Protein AF-A0A315AVF6-F1 (afdb_monomer)

Solvent-accessible surface area (backbone atoms only — not comparable to full-atom values): 4809 Å² total; per-residue (Å²): 135,90,83,84,87,82,91,80,91,70,59,68,71,57,48,52,53,43,50,54,51,16,63,76,67,77,48,49,58,66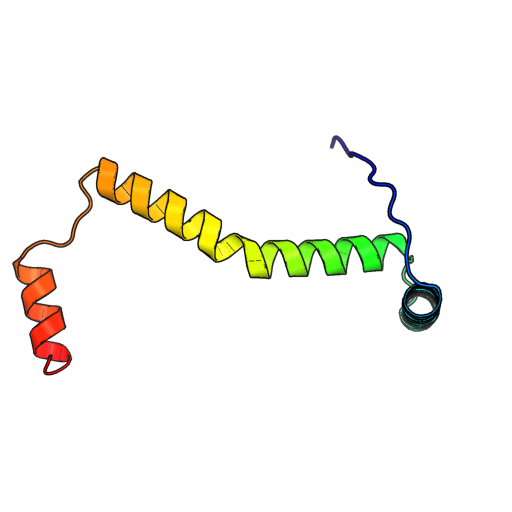,56,54,53,50,53,53,50,51,54,50,50,58,71,63,43,51,62,62,51,49,52,56,49,52,50,52,36,55,75,71,63,68,64,82,50,73,67,57,52,52,53,51,36,70,71,67,82,101

Nearest PDB structures (foldseek):
  7vp2-assembly1_B  TM=5.929E-01  e=6.312E+00  Arabidopsis thaliana
  3h87-assembly1_C  TM=5.693E-01  e=6.808E+00  Mycobacterium tuberculosis H37Rv

Mean predicted aligned error: 6.24 Å

Structure (mmCIF, N/CA/C/O backbone):
data_AF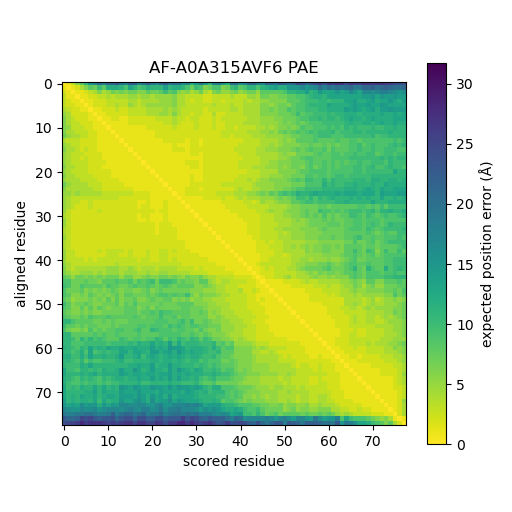-A0A315AVF6-F1
#
_entry.id   AF-A0A315AVF6-F1
#
loop_
_atom_site.group_PDB
_atom_site.id
_atom_site.type_symbol
_atom_site.label_atom_id
_atom_site.label_alt_id
_atom_site.label_comp_id
_atom_site.label_asym_id
_atom_site.label_entity_id
_atom_site.label_seq_id
_atom_site.pdbx_PDB_ins_code
_atom_site.Cartn_x
_atom_site.Cartn_y
_atom_site.Cartn_z
_atom_site.occupancy
_atom_site.B_iso_or_equiv
_atom_site.auth_seq_id
_atom_site.auth_comp_id
_atom_site.auth_asym_id
_atom_site.auth_atom_id
_atom_site.pdbx_PDB_model_num
ATOM 1 N N . MET A 1 1 ? 11.849 17.869 2.351 1.00 58.53 1 MET A N 1
ATOM 2 C CA . MET A 1 1 ? 11.275 16.535 2.634 1.00 58.53 1 MET A CA 1
ATOM 3 C C . MET A 1 1 ? 12.408 15.618 3.051 1.00 58.53 1 MET A C 1
ATOM 5 O O . MET A 1 1 ? 13.449 15.657 2.406 1.00 58.53 1 MET A O 1
ATOM 9 N N . THR A 1 2 ? 12.256 14.862 4.135 1.00 88.38 2 THR A N 1
ATOM 10 C CA . THR A 1 2 ? 13.258 13.875 4.556 1.00 88.38 2 THR A CA 1
ATOM 11 C C . THR A 1 2 ? 12.937 12.531 3.905 1.00 88.38 2 THR A C 1
ATOM 13 O O . THR A 1 2 ? 11.788 12.100 3.903 1.00 88.38 2 THR A O 1
ATOM 16 N N . ALA A 1 3 ? 13.941 11.886 3.316 1.00 88.38 3 ALA A N 1
ATOM 17 C CA . ALA A 1 3 ? 13.817 10.553 2.731 1.00 88.38 3 ALA A CA 1
ATOM 18 C C . ALA A 1 3 ? 14.640 9.555 3.553 1.00 88.38 3 ALA A C 1
ATOM 20 O O . ALA A 1 3 ? 15.656 9.922 4.147 1.00 88.38 3 ALA A O 1
ATOM 21 N N . 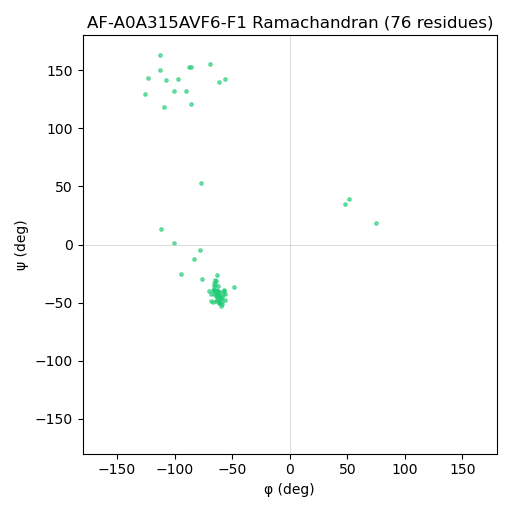ARG A 1 4 ? 14.205 8.293 3.587 1.00 94.19 4 ARG A N 1
ATOM 22 C CA . ARG A 1 4 ? 14.973 7.177 4.153 1.00 94.19 4 ARG A CA 1
ATOM 23 C C . ARG A 1 4 ? 15.153 6.095 3.096 1.00 94.19 4 ARG A C 1
ATOM 25 O O . ARG A 1 4 ? 14.242 5.851 2.311 1.00 94.19 4 ARG A O 1
ATOM 32 N N . THR A 1 5 ? 16.318 5.456 3.094 1.00 93.56 5 THR A N 1
ATOM 33 C CA . THR A 1 5 ? 16.666 4.411 2.124 1.00 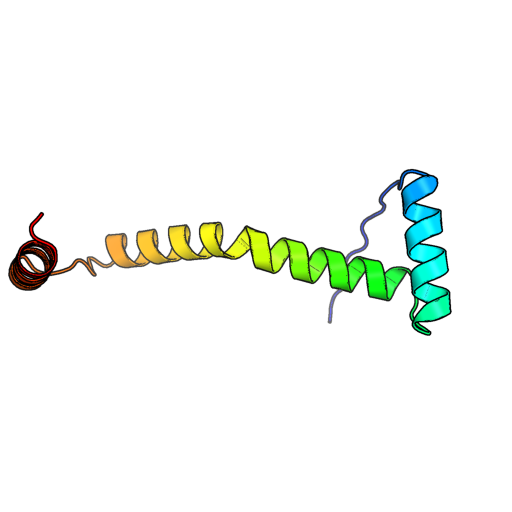93.56 5 THR A CA 1
ATOM 34 C C . THR A 1 5 ? 16.491 3.036 2.747 1.00 93.56 5 THR A C 1
ATOM 36 O O . THR A 1 5 ? 16.999 2.779 3.837 1.00 93.56 5 THR A O 1
ATOM 39 N N . ILE A 1 6 ? 15.823 2.144 2.021 1.00 93.12 6 ILE A N 1
ATOM 40 C CA . ILE A 1 6 ? 15.803 0.708 2.300 1.00 93.12 6 ILE A CA 1
ATOM 41 C C . ILE A 1 6 ? 16.642 -0.008 1.238 1.00 93.12 6 ILE A C 1
ATOM 43 O O . ILE A 1 6 ? 16.629 0.385 0.072 1.00 93.12 6 ILE A O 1
ATOM 47 N N . ASN A 1 7 ? 17.390 -1.038 1.633 1.00 94.31 7 ASN A N 1
ATOM 48 C CA . ASN A 1 7 ? 18.127 -1.889 0.702 1.00 94.31 7 ASN A CA 1
ATOM 49 C C . ASN A 1 7 ? 17.442 -3.257 0.661 1.00 94.31 7 ASN A C 1
ATOM 51 O O . ASN A 1 7 ? 17.319 -3.913 1.694 1.00 94.31 7 ASN A O 1
ATOM 55 N N . VAL A 1 8 ? 16.945 -3.649 -0.511 1.00 92.31 8 VAL A N 1
ATOM 56 C CA . VAL A 1 8 ? 16.138 -4.861 -0.691 1.00 92.31 8 VAL A CA 1
ATOM 57 C C . VAL A 1 8 ? 16.780 -5.716 -1.770 1.00 92.31 8 VAL A C 1
ATOM 59 O O . VAL A 1 8 ? 17.065 -5.237 -2.868 1.00 92.31 8 VAL A O 1
ATOM 62 N N . ARG A 1 9 ? 16.991 -6.999 -1.469 1.00 96.31 9 ARG A N 1
ATOM 63 C CA . ARG A 1 9 ? 17.459 -7.971 -2.456 1.00 96.31 9 ARG A CA 1
ATOM 64 C C . ARG A 1 9 ? 16.261 -8.535 -3.210 1.00 96.31 9 ARG A C 1
ATOM 66 O O . ARG A 1 9 ? 15.379 -9.126 -2.597 1.00 96.31 9 ARG A O 1
ATOM 73 N N . LEU A 1 10 ? 16.246 -8.361 -4.526 1.00 95.50 10 LEU A N 1
ATOM 74 C CA . LEU A 1 10 ? 15.184 -8.875 -5.388 1.00 95.50 10 LEU A CA 1
ATOM 75 C C . LEU A 1 10 ? 15.604 -10.212 -6.015 1.00 95.50 10 LEU A C 1
ATOM 77 O O . LEU A 1 10 ? 16.771 -10.352 -6.392 1.00 95.50 10 LEU A O 1
ATOM 81 N N . PRO A 1 11 ? 14.681 -11.179 -6.168 1.00 98.12 11 PRO A N 1
ATOM 82 C CA . PRO A 1 11 ? 14.891 -12.311 -7.062 1.00 98.12 11 PRO A CA 1
ATOM 83 C C . PRO A 1 11 ? 15.184 -11.822 -8.487 1.00 98.12 11 PRO A C 1
ATOM 85 O O . PRO A 1 11 ? 14.567 -10.862 -8.950 1.00 98.12 11 PRO A O 1
ATOM 88 N N . GLU A 1 12 ? 16.085 -12.501 -9.197 1.00 98.00 12 GLU A N 1
ATOM 89 C CA . GLU A 1 12 ? 16.525 -12.102 -10.544 1.00 98.00 12 GLU A CA 1
ATOM 90 C C . GLU A 1 12 ? 15.354 -11.972 -11.530 1.00 98.00 12 GLU A C 1
ATOM 92 O O . GLU A 1 12 ? 15.245 -10.982 -12.249 1.00 98.00 12 GLU A O 1
ATOM 97 N N . ALA A 1 13 ? 14.409 -12.916 -11.490 1.00 98.31 13 ALA A N 1
ATOM 98 C CA . ALA A 1 13 ? 13.214 -12.875 -12.328 1.00 98.31 13 ALA A CA 1
ATOM 99 C C . ALA A 1 13 ? 12.385 -11.594 -12.117 1.00 98.31 13 ALA A C 1
ATOM 101 O O . ALA A 1 13 ? 11.945 -10.978 -13.087 1.00 98.31 13 ALA A O 1
ATOM 102 N N . LEU A 1 14 ? 12.207 -11.163 -10.863 1.00 97.31 14 LEU A N 1
ATOM 103 C CA . LEU A 1 14 ? 11.465 -9.942 -10.543 1.00 97.31 14 LEU A CA 1
ATOM 104 C C . LEU A 1 14 ? 12.237 -8.691 -10.978 1.00 97.31 14 LEU A C 1
ATOM 106 O O . LEU A 1 14 ? 11.642 -7.755 -11.508 1.00 97.31 14 LEU A O 1
ATOM 110 N N . TYR A 1 15 ? 13.560 -8.680 -10.790 1.00 97.44 15 TYR A N 1
ATOM 111 C CA . TYR A 1 15 ? 14.407 -7.584 -11.260 1.00 97.44 15 TYR A CA 1
ATOM 112 C C . TYR A 1 15 ? 14.247 -7.364 -12.770 1.00 97.44 15 TYR A C 1
ATOM 114 O O . TYR A 1 15 ? 14.003 -6.236 -13.201 1.00 97.44 15 TYR A O 1
ATOM 122 N N . ASN A 1 16 ? 14.303 -8.446 -13.551 1.00 98.06 16 ASN A N 1
ATOM 123 C CA . ASN A 1 16 ? 14.173 -8.390 -15.007 1.00 98.06 16 ASN A CA 1
ATOM 124 C C . ASN A 1 16 ? 12.786 -7.886 -15.439 1.00 98.06 16 ASN A C 1
ATOM 126 O O . ASN A 1 16 ? 12.690 -7.054 -16.336 1.00 98.06 16 ASN A O 1
ATOM 130 N N . GLN A 1 17 ? 11.712 -8.310 -14.763 1.00 97.81 17 GLN A N 1
ATOM 131 C CA . GLN A 1 17 ? 10.360 -7.797 -15.032 1.00 97.81 17 GLN A CA 1
ATOM 132 C C . GLN A 1 17 ? 10.249 -6.285 -14.783 1.00 97.81 17 GLN A C 1
ATOM 134 O O . GLN A 1 17 ? 9.675 -5.563 -15.598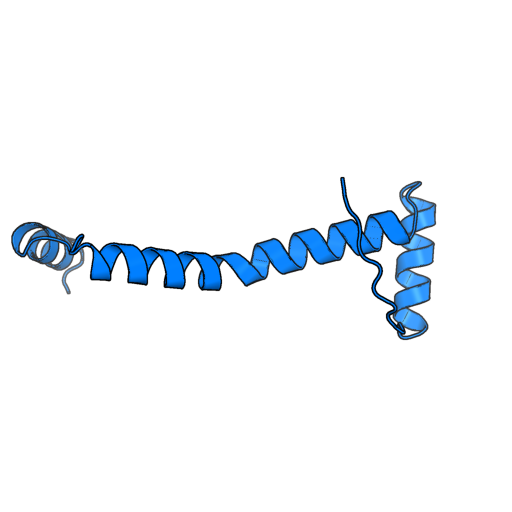 1.00 97.81 17 GLN A O 1
ATOM 139 N N . ILE A 1 18 ? 10.825 -5.792 -13.680 1.00 97.19 18 ILE A N 1
ATOM 140 C CA . ILE A 1 18 ? 10.842 -4.355 -13.366 1.00 97.19 18 ILE A CA 1
ATOM 141 C C . ILE A 1 18 ? 11.673 -3.587 -14.399 1.00 97.19 18 ILE A C 1
ATOM 143 O O . ILE A 1 18 ? 11.304 -2.476 -14.779 1.00 97.19 18 ILE A O 1
ATOM 147 N N . GLU A 1 19 ? 12.792 -4.152 -14.853 1.00 97.62 19 GLU A N 1
ATOM 148 C CA . GLU A 1 19 ? 13.635 -3.526 -15.868 1.00 97.62 19 GLU A CA 1
ATOM 149 C C . GLU A 1 19 ? 12.906 -3.362 -17.207 1.00 97.62 19 GLU A C 1
ATOM 151 O O . GLU A 1 19 ? 12.915 -2.267 -17.774 1.00 97.62 19 GLU A O 1
ATOM 156 N N . GLU A 1 20 ? 12.240 -4.410 -17.688 1.00 98.12 20 GLU A N 1
ATOM 157 C CA . GLU A 1 20 ? 11.478 -4.353 -18.937 1.00 98.12 20 GLU A CA 1
ATOM 158 C C . GLU A 1 20 ? 10.299 -3.379 -18.836 1.00 98.12 20 GLU A C 1
ATOM 160 O O . GLU A 1 20 ? 10.095 -2.548 -19.726 1.00 98.12 20 GLU A O 1
ATOM 165 N N . LEU A 1 21 ? 9.580 -3.385 -17.708 1.00 98.00 21 LEU A N 1
ATOM 166 C CA . LEU A 1 21 ? 8.492 -2.438 -17.469 1.00 98.00 21 LEU A CA 1
ATOM 167 C C . LEU A 1 21 ? 8.993 -0.986 -17.420 1.00 98.00 21 LEU A C 1
ATOM 169 O O . LEU A 1 21 ? 8.356 -0.088 -17.975 1.00 98.00 21 LEU A O 1
ATOM 173 N N . ALA A 1 22 ? 10.146 -0.744 -16.794 1.00 98.19 22 ALA A N 1
ATOM 174 C CA . ALA A 1 22 ? 10.771 0.576 -16.736 1.00 98.19 22 ALA A CA 1
ATOM 175 C C . ALA A 1 22 ? 11.093 1.108 -18.141 1.00 98.19 22 ALA A C 1
ATOM 177 O O . ALA A 1 22 ? 10.749 2.250 -18.456 1.00 98.19 22 ALA A O 1
ATOM 178 N N . LYS A 1 23 ? 11.684 0.264 -19.001 1.00 97.88 23 LYS A N 1
ATOM 179 C CA . LYS A 1 23 ? 11.976 0.603 -20.405 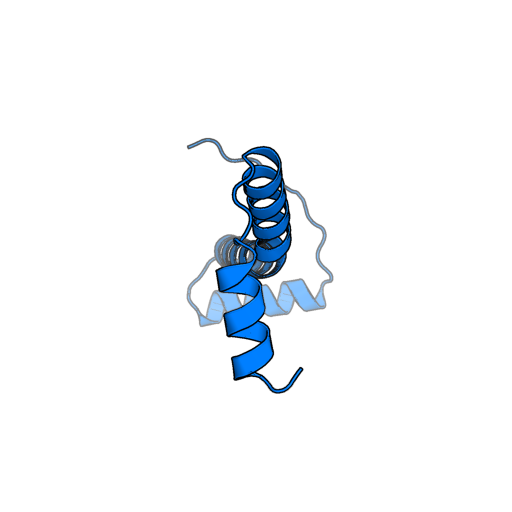1.00 97.88 23 LYS A CA 1
ATOM 180 C C . LYS A 1 23 ? 10.696 0.918 -21.179 1.00 97.88 23 LYS A C 1
ATOM 182 O O . LYS A 1 23 ? 10.613 1.972 -21.804 1.00 97.88 23 LYS A O 1
ATOM 187 N N . ALA A 1 24 ? 9.692 0.044 -21.092 1.00 98.31 24 ALA A N 1
ATOM 188 C CA . ALA A 1 24 ? 8.440 0.179 -21.837 1.00 98.31 24 ALA A CA 1
ATOM 189 C C . ALA A 1 24 ? 7.619 1.417 -21.434 1.00 98.31 24 ALA A C 1
ATOM 191 O O . ALA A 1 24 ? 6.909 1.986 -22.260 1.00 98.31 24 ALA A O 1
ATOM 192 N N . THR A 1 25 ? 7.720 1.851 -20.175 1.00 97.19 25 THR A N 1
ATOM 193 C CA . THR A 1 25 ? 6.942 2.981 -19.631 1.00 97.19 25 THR A CA 1
ATOM 194 C C . THR A 1 25 ? 7.727 4.293 -19.550 1.00 97.19 25 THR A C 1
ATOM 196 O O . THR A 1 25 ? 7.189 5.294 -19.074 1.00 97.19 25 THR A O 1
ATOM 199 N N . ALA A 1 26 ? 8.991 4.307 -19.993 1.00 97.12 26 ALA A N 1
ATOM 200 C CA . ALA A 1 26 ? 9.920 5.429 -19.817 1.00 97.12 26 ALA A CA 1
ATOM 201 C C . ALA A 1 26 ? 10.017 5.907 -18.349 1.00 97.12 26 ALA A C 1
ATOM 203 O O . ALA A 1 26 ? 10.082 7.105 -18.055 1.00 97.12 26 ALA A O 1
ATOM 204 N N . ARG A 1 27 ? 10.007 4.956 -17.406 1.00 97.44 27 ARG A N 1
ATOM 205 C CA . ARG A 1 27 ? 10.136 5.203 -15.962 1.00 97.44 27 ARG A CA 1
ATOM 206 C C . ARG A 1 27 ? 11.442 4.639 -15.425 1.00 97.44 27 ARG A C 1
ATOM 208 O O . ARG A 1 27 ? 12.097 3.809 -16.044 1.00 97.44 27 ARG A O 1
ATOM 215 N N . THR A 1 28 ? 11.834 5.087 -14.236 1.00 97.81 28 THR A N 1
ATOM 216 C CA . THR A 1 28 ? 12.967 4.490 -13.522 1.00 97.81 28 THR A CA 1
ATOM 217 C C . THR A 1 28 ? 12.499 3.286 -12.707 1.00 97.81 28 THR A C 1
ATOM 219 O O . THR A 1 28 ? 11.361 3.240 -12.242 1.00 97.81 28 THR A O 1
ATOM 222 N N . LYS A 1 29 ? 13.397 2.326 -12.461 1.00 95.44 29 LYS A N 1
ATOM 223 C CA . LYS A 1 29 ? 13.113 1.192 -11.565 1.00 95.44 29 LYS A CA 1
ATOM 224 C C . LYS A 1 29 ? 12.707 1.663 -10.164 1.00 95.44 29 LYS A C 1
ATOM 226 O O . LYS A 1 29 ? 11.783 1.115 -9.578 1.00 95.44 29 LYS A O 1
ATOM 231 N N . SER A 1 30 ? 13.357 2.716 -9.660 1.00 94.81 30 SER A N 1
ATOM 232 C CA . SER A 1 30 ? 13.020 3.322 -8.368 1.00 94.81 30 SER A CA 1
ATOM 233 C C . SER A 1 30 ? 11.617 3.919 -8.355 1.00 94.81 30 SER A C 1
ATOM 235 O O . SER A 1 30 ? 10.920 3.767 -7.362 1.00 94.81 30 SER A O 1
ATOM 237 N N . PHE A 1 31 ? 11.185 4.560 -9.447 1.00 96.44 31 PHE A N 1
ATOM 238 C CA . PHE A 1 31 ? 9.818 5.065 -9.563 1.00 96.44 31 PHE A CA 1
ATOM 239 C C . PHE A 1 31 ? 8.806 3.920 -9.467 1.00 96.44 31 PHE A C 1
ATOM 241 O O . PHE A 1 31 ? 7.905 3.991 -8.643 1.00 96.44 31 PHE A O 1
ATOM 248 N N . LEU A 1 32 ? 8.997 2.847 -10.243 1.00 96.75 32 LEU A N 1
ATOM 249 C CA . LEU A 1 32 ? 8.098 1.687 -10.220 1.00 96.75 32 LEU A CA 1
ATOM 250 C C . LEU A 1 32 ? 8.079 0.988 -8.856 1.00 96.75 32 LEU A C 1
ATOM 252 O O . LEU A 1 32 ? 7.019 0.596 -8.383 1.00 96.75 32 LEU A O 1
ATOM 256 N N . ALA A 1 33 ? 9.238 0.857 -8.205 1.00 94.56 33 ALA A N 1
ATOM 257 C CA . ALA A 1 33 ? 9.323 0.279 -6.869 1.00 94.56 33 ALA A CA 1
ATOM 258 C C . ALA A 1 33 ? 8.581 1.131 -5.828 1.00 94.56 33 ALA A C 1
ATOM 260 O O . ALA A 1 33 ? 7.851 0.584 -5.009 1.00 94.56 33 ALA A O 1
ATOM 261 N N . ILE A 1 34 ? 8.743 2.458 -5.867 1.00 95.25 34 ILE A N 1
ATOM 262 C CA . ILE A 1 34 ? 8.031 3.369 -4.961 1.00 95.25 34 ILE A CA 1
ATOM 263 C C . ILE A 1 34 ? 6.528 3.303 -5.225 1.00 95.25 34 ILE A C 1
ATOM 265 O O . ILE A 1 34 ? 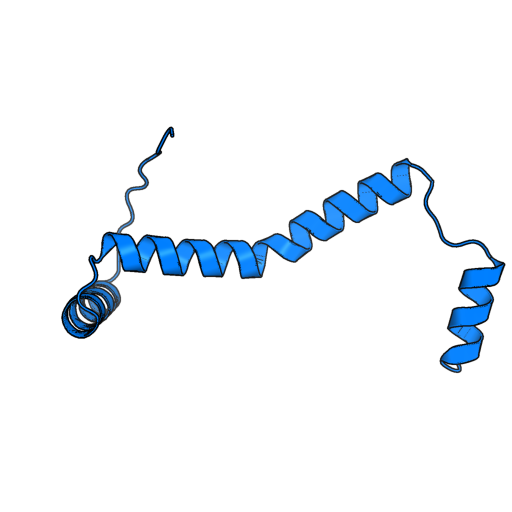5.774 3.123 -4.278 1.00 95.25 34 ILE A O 1
ATOM 269 N N . ASP A 1 35 ? 6.105 3.392 -6.485 1.00 96.31 35 ASP A N 1
ATOM 270 C CA . ASP A 1 35 ? 4.692 3.356 -6.871 1.00 96.31 35 ASP A CA 1
ATOM 271 C C . ASP A 1 35 ? 4.010 2.055 -6.415 1.00 96.31 35 ASP A C 1
ATOM 273 O O . ASP A 1 35 ? 2.989 2.087 -5.726 1.00 96.31 35 ASP A O 1
ATOM 277 N N . ALA A 1 36 ? 4.634 0.905 -6.686 1.00 95.31 36 ALA A N 1
ATOM 278 C CA . ALA A 1 36 ? 4.129 -0.394 -6.250 1.00 95.31 36 ALA A CA 1
ATOM 279 C C . ALA A 1 36 ? 4.045 -0.505 -4.718 1.00 95.31 36 ALA A C 1
ATOM 281 O O . ALA A 1 36 ? 3.030 -0.960 -4.189 1.00 95.31 36 ALA A O 1
ATOM 282 N N . LEU A 1 37 ? 5.083 -0.067 -3.995 1.00 94.88 37 LEU A N 1
ATOM 283 C CA . LEU A 1 37 ? 5.089 -0.085 -2.529 1.00 94.88 37 LEU A CA 1
ATOM 284 C C . LEU A 1 37 ? 4.044 0.868 -1.941 1.00 94.88 37 LEU A C 1
ATOM 286 O O . LEU A 1 37 ? 3.392 0.515 -0.962 1.00 94.88 37 LEU A O 1
ATOM 290 N N . THR A 1 38 ? 3.860 2.053 -2.527 1.00 94.50 38 THR A N 1
ATOM 291 C CA . THR A 1 38 ? 2.831 3.010 -2.106 1.00 94.50 38 THR A CA 1
ATOM 292 C C . THR A 1 38 ? 1.443 2.404 -2.255 1.00 94.50 38 THR A C 1
ATOM 294 O O . THR A 1 38 ? 0.684 2.413 -1.287 1.00 94.50 38 THR A O 1
ATOM 297 N N . ASN A 1 39 ? 1.142 1.823 -3.417 1.00 95.19 39 ASN A N 1
ATOM 298 C CA . ASN A 1 39 ? -0.158 1.208 -3.674 1.00 95.19 39 ASN A CA 1
ATOM 299 C C . ASN A 1 39 ? -0.414 0.013 -2.747 1.00 95.19 39 ASN A C 1
ATOM 301 O O . ASN A 1 39 ? -1.487 -0.080 -2.155 1.00 95.19 39 ASN A O 1
ATOM 305 N N . TYR A 1 40 ? 0.586 -0.854 -2.549 1.00 94.25 40 TYR A N 1
ATOM 306 C CA . TYR A 1 40 ? 0.483 -1.979 -1.618 1.00 94.25 40 TYR A CA 1
ATOM 307 C C . TYR A 1 40 ? 0.211 -1.500 -0.189 1.00 94.25 40 TYR A C 1
ATOM 309 O O . TYR A 1 40 ? -0.766 -1.905 0.431 1.00 94.25 40 TYR A O 1
ATOM 317 N N . VAL A 1 41 ? 1.025 -0.577 0.332 1.00 93.88 41 VAL A N 1
ATOM 318 C CA . VAL A 1 41 ? 0.851 -0.088 1.707 1.00 93.88 41 VAL A CA 1
ATOM 319 C C . VAL A 1 41 ? -0.500 0.598 1.879 1.00 93.88 41 VAL A C 1
ATOM 321 O O . VAL A 1 41 ? -1.156 0.376 2.889 1.00 93.88 41 VAL A O 1
ATOM 324 N N . GLN A 1 42 ? -0.956 1.403 0.919 1.00 90.62 42 GLN A N 1
ATOM 325 C CA . GLN A 1 42 ? -2.278 2.033 0.993 1.00 90.62 42 GLN A CA 1
ATOM 326 C C . GLN A 1 42 ? -3.416 1.002 0.989 1.00 90.62 42 GLN A C 1
ATOM 328 O O . GLN A 1 42 ? -4.345 1.134 1.785 1.00 90.62 42 GLN A O 1
ATOM 333 N N . SER A 1 43 ? -3.315 -0.031 0.146 1.00 90.81 43 SER A N 1
ATOM 334 C CA . SER A 1 43 ? -4.293 -1.124 0.058 1.00 90.81 43 SER A CA 1
ATOM 335 C C . SER A 1 43 ? -4.344 -1.984 1.320 1.00 90.81 43 SER A C 1
ATOM 337 O O . SER A 1 43 ? -5.410 -2.460 1.687 1.00 90.81 43 SER A O 1
ATOM 339 N N . GLU A 1 44 ? -3.222 -2.174 2.010 1.00 91.62 44 GLU A N 1
ATOM 340 C CA . GLU A 1 44 ? -3.177 -3.042 3.195 1.00 91.62 44 GLU A CA 1
ATOM 341 C C . GLU A 1 44 ? -3.361 -2.267 4.510 1.00 91.62 44 GLU A C 1
ATOM 343 O O . GLU A 1 44 ? -3.810 -2.808 5.518 1.00 91.62 44 GLU A O 1
ATOM 348 N N . SER A 1 45 ? -3.030 -0.972 4.531 1.00 91.75 45 SER A N 1
ATOM 349 C CA . SER A 1 45 ? -3.046 -0.178 5.770 1.00 91.75 45 SER A CA 1
ATOM 350 C C . SER A 1 45 ? -4.415 0.372 6.154 1.00 91.75 45 SER A C 1
ATOM 352 O O . SER A 1 45 ? -4.561 0.831 7.290 1.00 91.75 45 SER A O 1
ATOM 354 N N . TRP A 1 46 ? -5.419 0.338 5.266 1.00 90.00 46 TRP A N 1
ATOM 355 C CA . TRP A 1 46 ? -6.727 0.921 5.586 1.00 90.00 46 TRP A CA 1
ATOM 356 C C . TRP A 1 46 ? -7.360 0.245 6.802 1.00 90.00 46 TRP A C 1
ATOM 358 O O . TRP A 1 46 ? -7.866 0.959 7.656 1.00 90.00 46 TRP A O 1
ATOM 368 N N . GLN A 1 47 ? -7.261 -1.082 6.935 1.00 88.19 47 GLN A N 1
ATOM 369 C CA . GLN A 1 47 ? -7.866 -1.805 8.056 1.00 88.19 47 GLN A CA 1
ATOM 370 C C . GLN A 1 47 ? -7.195 -1.442 9.384 1.00 88.19 47 GLN A C 1
ATOM 372 O O . GLN A 1 47 ? -7.867 -1.257 10.391 1.00 88.19 47 GLN A O 1
ATOM 377 N N . ILE A 1 48 ? -5.869 -1.285 9.386 1.00 91.38 48 ILE A N 1
ATOM 378 C CA . ILE A 1 48 ? -5.126 -0.863 10.582 1.00 91.38 48 ILE A CA 1
ATOM 379 C C . ILE A 1 48 ? -5.562 0.543 11.002 1.00 91.38 48 ILE A C 1
ATOM 381 O O . ILE A 1 48 ? -5.760 0.804 12.188 1.00 91.38 48 ILE A O 1
ATOM 385 N N . ARG A 1 49 ? -5.710 1.455 10.033 1.00 91.44 49 ARG A N 1
ATOM 386 C CA . ARG A 1 49 ? -6.207 2.809 10.293 1.00 91.44 49 ARG A CA 1
ATOM 387 C C . ARG A 1 49 ? -7.623 2.770 10.867 1.00 91.44 49 ARG A C 1
ATOM 389 O O . ARG A 1 49 ? -7.850 3.393 11.895 1.00 91.44 49 ARG A O 1
ATOM 396 N N . ASP A 1 50 ? -8.516 2.022 10.230 1.00 94.00 50 ASP A N 1
ATOM 397 C CA . ASP A 1 50 ? -9.935 1.925 10.585 1.00 94.00 50 ASP A CA 1
ATOM 398 C C . ASP A 1 50 ? -10.134 1.330 11.986 1.00 94.00 50 ASP A C 1
ATOM 400 O O . ASP A 1 50 ? -10.913 1.840 12.781 1.00 94.00 50 ASP A O 1
ATOM 404 N N . ILE A 1 51 ? -9.339 0.316 12.352 1.00 95.06 51 ILE A N 1
ATOM 405 C CA . ILE A 1 51 ? -9.337 -0.251 13.708 1.00 95.06 51 ILE A CA 1
ATOM 406 C C . ILE A 1 51 ? -8.929 0.801 14.740 1.00 95.06 51 ILE A C 1
ATOM 408 O O . ILE A 1 51 ? -9.592 0.947 15.764 1.00 95.06 51 ILE A O 1
ATOM 412 N N . HIS A 1 52 ? -7.836 1.530 14.503 1.00 96.62 52 HIS A N 1
ATOM 413 C CA . HIS A 1 52 ? -7.401 2.562 15.444 1.00 96.62 52 HIS A CA 1
ATOM 414 C C . HIS A 1 52 ? -8.407 3.713 15.553 1.00 96.62 52 HIS A C 1
ATOM 416 O O . HIS A 1 52 ? -8.575 4.269 16.638 1.00 96.62 52 HIS A O 1
ATOM 422 N N . GLU A 1 53 ? -9.071 4.064 14.453 1.00 96.31 53 GLU A N 1
ATOM 423 C CA . GLU A 1 53 ? -10.128 5.074 14.432 1.00 96.31 53 GLU A CA 1
ATOM 424 C C . GLU A 1 53 ? -11.356 4.605 15.221 1.00 96.31 53 GLU A C 1
ATOM 426 O O . GLU A 1 53 ? -11.760 5.292 16.155 1.00 96.31 53 GLU A O 1
ATOM 431 N N . GLY A 1 54 ? -11.844 3.385 14.978 1.00 96.19 54 GLY A N 1
ATOM 432 C CA . GLY A 1 54 ? -12.961 2.807 15.727 1.00 96.19 54 GLY A CA 1
ATOM 433 C C . GLY A 1 54 ? -12.674 2.627 17.224 1.00 96.19 54 GLY A C 1
ATOM 434 O O . GLY A 1 54 ? -13.557 2.847 18.049 1.00 96.19 54 GLY A O 1
ATOM 435 N N . ILE A 1 55 ? -11.435 2.291 17.610 1.00 97.56 55 ILE A N 1
ATOM 436 C CA . ILE A 1 55 ? -11.027 2.274 19.029 1.00 97.56 55 ILE A CA 1
ATOM 437 C C . ILE A 1 55 ? -11.134 3.678 19.630 1.00 97.56 55 ILE A C 1
ATOM 439 O O . ILE A 1 55 ? -11.673 3.840 20.720 1.00 97.56 55 ILE A O 1
ATOM 443 N N . LYS A 1 56 ? -10.661 4.703 18.914 1.00 97.75 56 LYS A N 1
ATOM 444 C CA . LYS A 1 56 ? -10.725 6.091 19.380 1.00 97.75 56 LYS A CA 1
ATOM 445 C C . LYS A 1 56 ? -12.171 6.581 19.530 1.00 97.75 56 LYS A C 1
ATOM 447 O O . LYS A 1 56 ? -12.466 7.270 20.503 1.00 97.75 56 LYS A O 1
ATOM 452 N N . GLU A 1 57 ? -13.053 6.242 18.593 1.00 97.69 57 GLU A N 1
ATOM 453 C CA . GLU A 1 57 ? -14.491 6.548 18.665 1.00 97.69 57 GLU A CA 1
ATOM 454 C C . GLU A 1 57 ? -15.150 5.848 19.862 1.00 97.69 57 GLU A C 1
ATOM 456 O O . GLU A 1 57 ? -15.876 6.474 20.637 1.00 97.69 57 GLU A O 1
ATOM 461 N N . ALA A 1 58 ? -14.832 4.567 20.074 1.00 96.69 58 ALA A N 1
ATOM 462 C CA . ALA A 1 58 ? -15.311 3.792 21.214 1.00 96.69 58 ALA A CA 1
ATOM 463 C C . ALA A 1 58 ? -14.848 4.385 22.557 1.00 96.69 58 ALA A C 1
ATOM 465 O O . ALA A 1 58 ? -15.659 4.548 23.471 1.00 96.69 58 ALA A O 1
ATOM 466 N N . ASP A 1 59 ? -13.573 4.768 22.662 1.00 97.69 59 ASP A N 1
ATOM 467 C CA . ASP A 1 59 ? -13.011 5.433 23.844 1.00 97.69 59 ASP A CA 1
ATOM 468 C C . ASP A 1 59 ? -13.655 6.810 24.093 1.00 97.69 59 ASP A C 1
ATOM 470 O O . ASP A 1 59 ? -13.809 7.232 25.241 1.00 97.69 59 ASP A O 1
ATOM 474 N N . ALA A 1 60 ? -14.071 7.504 23.028 1.00 97.69 60 ALA A N 1
ATOM 475 C CA . ALA A 1 60 ? -14.832 8.752 23.099 1.00 97.69 60 ALA A CA 1
ATOM 476 C C . ALA A 1 60 ? -16.328 8.543 23.417 1.00 97.69 60 ALA A C 1
ATOM 478 O O . ALA A 1 60 ? -17.055 9.515 23.629 1.00 97.69 60 ALA A O 1
ATOM 479 N N . GLY A 1 61 ? -16.794 7.291 23.489 1.00 96.69 61 GLY A N 1
ATOM 480 C CA . GLY A 1 61 ? -18.191 6.949 23.744 1.00 96.69 61 GLY A CA 1
ATOM 481 C C . GLY A 1 61 ? -19.114 7.173 22.544 1.00 96.69 61 GLY A C 1
ATOM 482 O O . GLY A 1 61 ? -20.331 7.239 22.726 1.00 96.69 61 GLY A O 1
ATOM 483 N N . GLU A 1 62 ? -18.567 7.280 21.330 1.00 96.88 62 GLU A N 1
ATOM 484 C CA . GLU A 1 62 ? -19.302 7.512 20.078 1.00 96.88 62 GLU A CA 1
ATOM 485 C C . GLU A 1 62 ? -19.989 6.231 19.570 1.00 96.88 62 GLU A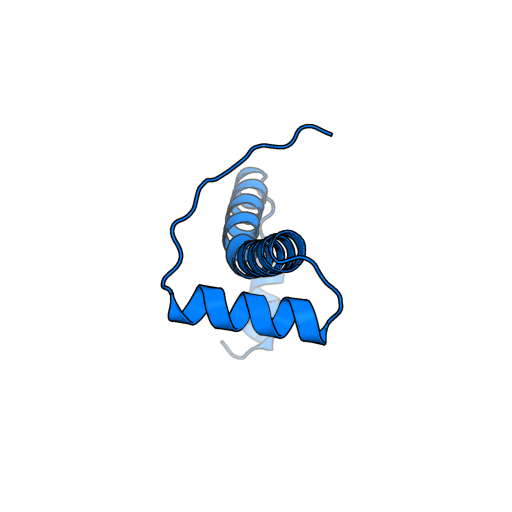 C 1
ATOM 487 O O . GLU A 1 62 ? -19.837 5.798 18.430 1.00 96.88 62 GLU A O 1
ATOM 492 N N . PHE A 1 63 ? -20.780 5.600 20.435 1.00 95.19 63 PHE A N 1
ATOM 493 C CA . PHE A 1 63 ? -21.569 4.425 20.087 1.00 95.19 63 PHE A CA 1
ATOM 494 C C . PHE A 1 63 ? -22.939 4.808 19.525 1.00 95.19 63 PHE A C 1
ATOM 496 O O . PHE A 1 63 ? -23.540 5.825 19.879 1.00 95.19 63 PHE A O 1
ATOM 503 N N . ALA A 1 64 ? -23.486 3.930 18.684 1.00 95.19 64 ALA A N 1
ATOM 504 C CA . ALA A 1 64 ? -24.875 4.033 18.265 1.00 95.19 64 ALA A CA 1
ATOM 505 C C . ALA A 1 64 ? -25.818 3.921 19.473 1.00 95.19 64 ALA A C 1
ATOM 507 O O . ALA A 1 64 ? -25.648 3.078 20.352 1.00 95.19 64 ALA A O 1
ATOM 508 N N . THR A 1 65 ? -26.865 4.739 19.481 1.00 96.19 65 THR A N 1
ATOM 509 C CA . THR A 1 65 ? -27.939 4.637 20.475 1.00 96.19 65 THR A CA 1
ATOM 510 C C . THR A 1 65 ? -28.770 3.372 20.262 1.00 96.19 65 THR A C 1
ATOM 512 O O . THR A 1 65 ? -28.944 2.913 19.129 1.00 96.19 65 THR A O 1
ATOM 515 N N . ASP A 1 66 ? -29.421 2.882 21.320 1.00 95.88 66 ASP A N 1
ATOM 516 C CA . ASP A 1 66 ? -30.351 1.743 21.255 1.00 95.88 66 ASP A CA 1
ATOM 517 C C . ASP A 1 66 ? -31.388 1.867 20.131 1.00 95.88 66 ASP A C 1
ATOM 519 O O . ASP A 1 66 ? -31.775 0.881 19.501 1.00 95.88 66 ASP A O 1
ATOM 523 N N . LYS A 1 67 ? -31.862 3.091 19.866 1.00 96.56 67 LYS A N 1
ATOM 524 C CA . LYS A 1 67 ? -32.843 3.360 18.809 1.00 96.56 67 LYS A CA 1
ATOM 525 C C . LYS A 1 67 ? -32.249 3.143 17.416 1.00 96.56 67 LYS A C 1
ATOM 527 O O . LYS A 1 67 ? -32.924 2.572 16.562 1.00 96.56 67 LYS A O 1
ATOM 532 N N . GLN A 1 68 ? -31.015 3.593 17.187 1.00 95.88 68 GLN A N 1
ATOM 533 C CA . GLN A 1 68 ? -30.310 3.388 15.917 1.00 95.88 68 GLN A CA 1
ATOM 534 C C . GLN A 1 68 ? -30.024 1.903 15.694 1.00 95.88 68 GLN A C 1
ATOM 536 O O . GLN A 1 68 ? -30.285 1.396 14.606 1.00 95.88 68 GLN A O 1
ATOM 541 N N . VAL A 1 69 ? -29.591 1.196 16.741 1.00 95.06 69 VAL A N 1
ATOM 542 C CA . VAL A 1 69 ? -29.353 -0.252 16.695 1.00 95.06 69 VAL A CA 1
ATOM 543 C C . VAL A 1 69 ? -30.637 -1.000 16.316 1.00 95.06 69 VAL A C 1
ATOM 545 O O . VAL A 1 69 ? -30.648 -1.741 15.334 1.00 95.06 69 VAL A O 1
ATOM 548 N N . LYS A 1 70 ? -31.757 -0.738 17.008 1.00 95.44 70 LYS A N 1
ATOM 549 C CA . LYS A 1 70 ? -33.064 -1.356 16.700 1.00 95.44 70 LYS A CA 1
ATOM 550 C C . LYS A 1 70 ? -33.526 -1.099 15.263 1.00 95.44 70 LYS A C 1
ATOM 552 O O . LYS A 1 70 ? -34.074 -1.998 14.632 1.00 95.44 70 LYS A O 1
ATOM 557 N N . ALA A 1 71 ? -33.307 0.110 14.742 1.00 95.69 71 ALA A N 1
ATOM 558 C CA . ALA A 1 71 ? -33.681 0.457 13.373 1.00 95.69 71 ALA A CA 1
ATOM 559 C C . ALA A 1 71 ? -32.876 -0.329 12.321 1.00 95.69 71 ALA A C 1
ATOM 561 O O . ALA A 1 71 ? -33.427 -0.692 11.284 1.00 95.69 71 ALA A O 1
ATOM 562 N N . VAL A 1 72 ? -31.594 -0.608 12.587 1.00 95.31 72 VAL A N 1
ATOM 563 C CA . VAL A 1 72 ? -30.747 -1.418 11.698 1.00 95.31 72 VAL A CA 1
ATOM 564 C C . VAL A 1 72 ? -31.208 -2.874 11.681 1.00 95.31 72 VAL A C 1
ATOM 566 O O . VAL A 1 72 ? -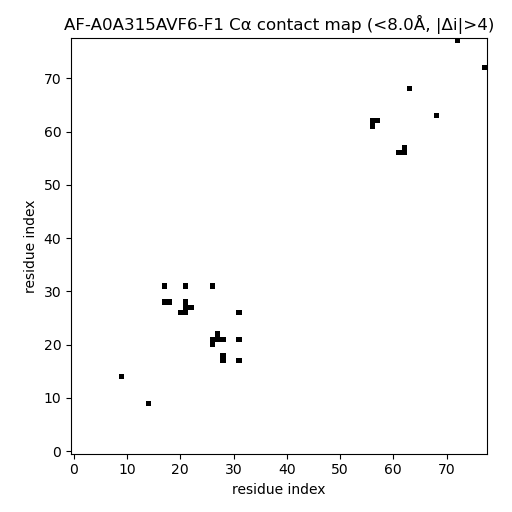31.414 -3.411 10.597 1.00 95.31 72 VAL A O 1
ATOM 569 N N . PHE A 1 73 ? -31.440 -3.491 12.844 1.00 95.31 73 PHE A N 1
ATOM 570 C CA . PHE A 1 73 ? -31.923 -4.879 12.912 1.00 95.31 73 PHE A CA 1
ATOM 571 C C . PHE A 1 73 ? -33.265 -5.059 12.190 1.00 95.31 73 PHE A C 1
ATOM 573 O O . PHE A 1 73 ? -33.397 -5.940 11.345 1.00 95.31 73 PHE A O 1
ATOM 580 N N . ALA A 1 74 ? -34.215 -4.143 12.410 1.00 95.00 74 ALA A N 1
ATOM 581 C CA . ALA A 1 74 ? -35.508 -4.169 11.725 1.00 95.00 74 ALA A CA 1
ATOM 582 C C . ALA A 1 74 ? -35.407 -3.991 10.197 1.00 95.00 74 ALA A C 1
ATOM 584 O O . ALA A 1 74 ? -36.293 -4.431 9.473 1.00 95.00 74 ALA A O 1
ATOM 585 N N . LYS A 1 75 ? -34.355 -3.330 9.690 1.00 95.12 75 LYS A N 1
ATOM 586 C CA . LYS A 1 75 ? -34.146 -3.127 8.248 1.00 95.12 75 LYS A CA 1
ATOM 587 C C . LYS A 1 75 ? -33.647 -4.390 7.538 1.00 95.12 75 LYS A C 1
ATOM 589 O O . LYS A 1 75 ? -33.890 -4.529 6.342 1.00 95.12 75 LYS A O 1
ATOM 594 N N . TYR A 1 76 ? -32.909 -5.250 8.234 1.00 93.19 76 TYR A N 1
ATOM 595 C CA . TYR A 1 76 ? -32.219 -6.394 7.631 1.00 93.19 76 TYR A CA 1
ATOM 596 C C . TYR A 1 76 ? -32.800 -7.755 8.047 1.00 93.19 76 TYR A C 1
ATOM 598 O O . TYR A 1 76 ? -32.157 -8.766 7.783 1.00 93.19 76 TYR A O 1
ATOM 606 N N . ASP A 1 77 ? -33.993 -7.782 8.661 1.00 79.94 77 ASP A N 1
ATOM 607 C CA . ASP A 1 77 ? -34.680 -8.997 9.145 1.00 79.94 77 ASP A CA 1
ATOM 608 C C . ASP A 1 77 ? -33.769 -9.931 9.973 1.00 79.94 77 ASP A C 1
ATOM 610 O O . ASP A 1 77 ? -33.865 -11.157 9.895 1.00 79.94 77 ASP A O 1
ATOM 614 N N . ALA A 1 78 ? -32.854 -9.333 10.744 1.00 60.56 78 ALA A N 1
ATOM 615 C CA . ALA A 1 78 ? -31.902 -10.025 11.610 1.00 60.56 78 ALA A CA 1
ATOM 616 C C . ALA A 1 78 ? -32.423 -10.160 13.046 1.00 60.56 78 ALA A C 1
ATOM 618 O O . ALA A 1 78 ? -33.074 -9.205 13.535 1.00 60.56 78 ALA A O 1
#

Foldseek 3Di:
DDDDDDDDDDDPVVVVVLVVVCVVVVHDSVVVVVVVVVVVCVVPCPVVVVVVVVVVCVVVVVDDDPVRVVVVCVVPVD

Secondary structure (DSSP, 8-state):
--------PPPHHHHHHHHHHHHHHT--HHHHHHHHHHHHHHHHHHHHHHHHHHHHHHHTT-PPPHHHHHHHHHHTT-

Radius of gyration: 22.31 Å; Cα contacts (8 Å, |Δi|>4): 16; chains: 1; bounding box: 54×29×46 Å

Sequence (78 aa):
MTARTINVRLPEALYNQIEELAKATARTKSFLAIDALTNYVQSESWQIRDIHEGIKEADAGEFATDKQVKAVFAKYDA

pLDDT: mean 94.23, std 6.37, range [58.53, 98.31]